Protein AF-G4WFB2-F1 (afdb_monomer)

InterPro domains:
  IPR027417 P-loop containing nucleoside triphosphate hydrolase [G3DSA:3.40.50.300] (1-77)
  IPR027417 P-loop containing nucleoside triphosphate hydrolase [SSF52540] (1-100)
  IPR050100 Translation factor GTPase superfamily members [PTHR23115] (1-112)

Organism: NCBI:txid1089184

Secondary structure (DSSP, 8-state):
--HHHHHHHHHHHHHHHHHHT--GGG-------TTT-TTTSS--TT-TT---EEEEETTEEEEESSHHHHHHTPPPPPP-TTSPPB--EEEEEEETTTEEEEEE---BS----

pLDDT: mean 94.98, std 3.69, range [71.5, 98.38]

Solvent-accessible surface area (backbone atoms only — not comparable to full-atom valu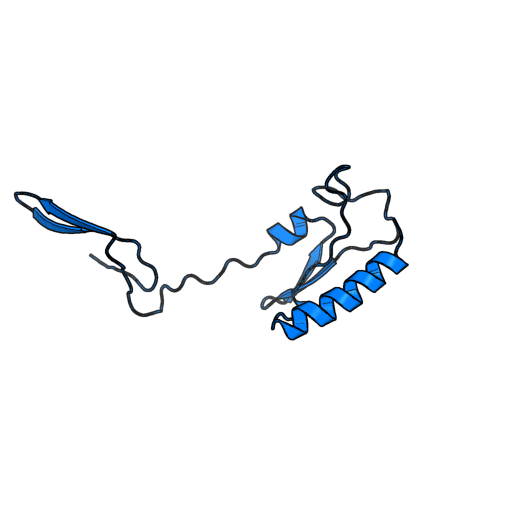es): 6996 Å² total; per-residue (Å²): 124,61,64,69,63,50,54,51,50,49,55,54,50,40,55,51,43,40,73,77,66,49,62,53,59,56,43,70,68,66,82,65,35,91,88,82,46,33,16,40,80,47,82,43,84,78,41,81,84,66,87,49,30,58,25,50,53,98,94,42,80,47,72,39,57,21,49,49,48,55,59,72,67,55,76,79,78,83,76,50,54,90,42,73,70,38,62,60,73,76,47,76,45,77,46,89,98,79,42,79,47,77,39,60,58,75,76,26,23,72,91,79,134

Structure (mmCIF, N/CA/C/O backbone):
data_AF-G4WFB2-F1
#
_entry.id   AF-G4WFB2-F1
#
loop_
_atom_site.group_PDB
_atom_site.id
_atom_site.type_symbol
_atom_site.label_atom_id
_atom_site.label_alt_id
_atom_site.label_comp_id
_atom_site.label_asym_id
_atom_site.label_entity_id
_atom_site.label_seq_id
_atom_site.pdbx_PDB_ins_code
_atom_site.Cartn_x
_atom_site.Cartn_y
_atom_site.Cartn_z
_atom_site.occupancy
_atom_site.B_iso_or_equiv
_atom_site.auth_seq_id
_atom_site.auth_comp_id
_atom_site.auth_asym_id
_atom_site.auth_atom_id
_atom_site.pdbx_PDB_model_num
ATOM 1 N N . TRP A 1 1 ? -18.386 7.418 15.821 1.00 89.06 1 TRP A N 1
ATOM 2 C CA . TRP A 1 1 ? -17.219 6.551 15.582 1.00 89.06 1 TRP A CA 1
ATOM 3 C C . TRP A 1 1 ? -17.424 5.172 16.205 1.00 89.06 1 TRP A C 1
ATOM 5 O O . TRP A 1 1 ? -16.963 4.935 17.313 1.00 89.06 1 TRP A O 1
ATOM 15 N N . SER A 1 2 ? -18.181 4.291 15.541 1.00 96.88 2 SER A N 1
ATOM 16 C CA . SER A 1 2 ? -18.536 2.957 16.065 1.00 96.88 2 SER A CA 1
ATOM 17 C C . SER A 1 2 ? -17.448 1.927 15.739 1.00 96.88 2 SER A C 1
ATOM 19 O O . SER A 1 2 ? -17.106 1.759 14.569 1.00 96.88 2 SER A O 1
ATOM 21 N N . GLU A 1 3 ? -16.941 1.240 16.767 1.00 97.31 3 GLU A N 1
ATOM 22 C CA . GLU A 1 3 ? -15.977 0.138 16.632 1.00 97.31 3 GLU A CA 1
ATOM 23 C C . GLU A 1 3 ? -16.601 -1.078 15.934 1.00 97.31 3 GLU A C 1
ATOM 25 O O . GLU A 1 3 ? -16.016 -1.623 15.000 1.00 97.31 3 GLU A O 1
ATOM 30 N N . ASP A 1 4 ? -17.825 -1.453 16.313 1.00 98.19 4 ASP A N 1
ATOM 31 C CA . ASP A 1 4 ? -18.534 -2.597 15.726 1.00 98.19 4 ASP A CA 1
ATOM 32 C C . ASP A 1 4 ? -18.705 -2.445 14.215 1.00 98.19 4 ASP A C 1
ATOM 34 O O . ASP A 1 4 ? -18.394 -3.360 13.449 1.00 98.19 4 ASP A O 1
ATOM 38 N N . ARG A 1 5 ? -19.127 -1.253 13.769 1.00 98.12 5 ARG A N 1
ATOM 39 C CA . ARG A 1 5 ? -19.298 -0.974 12.340 1.00 98.12 5 ARG A CA 1
ATOM 40 C C . ARG A 1 5 ? -17.968 -1.017 11.591 1.00 98.12 5 ARG A C 1
ATOM 42 O O . ARG A 1 5 ? -17.919 -1.490 10.458 1.00 98.12 5 ARG A O 1
ATOM 49 N N . PHE A 1 6 ? -16.891 -0.532 12.204 1.00 98.19 6 PHE A N 1
ATOM 50 C CA . PHE A 1 6 ? -15.557 -0.607 11.611 1.00 98.19 6 PHE A CA 1
ATOM 51 C C . PHE A 1 6 ? -15.087 -2.062 11.460 1.00 98.19 6 PHE A C 1
ATOM 53 O O . PHE A 1 6 ? -14.632 -2.450 10.384 1.00 98.19 6 PHE A O 1
ATOM 60 N N . ASN A 1 7 ? -15.270 -2.888 12.492 1.00 97.88 7 ASN A N 1
ATOM 61 C CA . ASN A 1 7 ? -14.890 -4.302 12.475 1.00 97.88 7 ASN A CA 1
ATOM 62 C C . ASN A 1 7 ? -15.707 -5.124 11.462 1.00 97.88 7 ASN A C 1
ATOM 64 O O . ASN A 1 7 ? -15.160 -6.000 10.785 1.00 97.88 7 ASN A O 1
ATOM 68 N N . GLU A 1 8 ? -16.995 -4.817 11.303 1.00 98.38 8 GLU A N 1
ATOM 69 C CA . GLU A 1 8 ? -17.846 -5.392 10.256 1.00 98.38 8 GLU A CA 1
ATOM 70 C C . GLU A 1 8 ? -17.297 -5.076 8.854 1.00 98.38 8 GLU A C 1
ATOM 72 O O . GLU A 1 8 ? -17.064 -5.987 8.054 1.00 98.38 8 GLU A O 1
ATOM 77 N N . ILE A 1 9 ? -16.991 -3.801 8.586 1.00 98.25 9 ILE A N 1
ATOM 78 C CA . ILE A 1 9 ? -16.428 -3.350 7.304 1.00 98.25 9 ILE A CA 1
ATO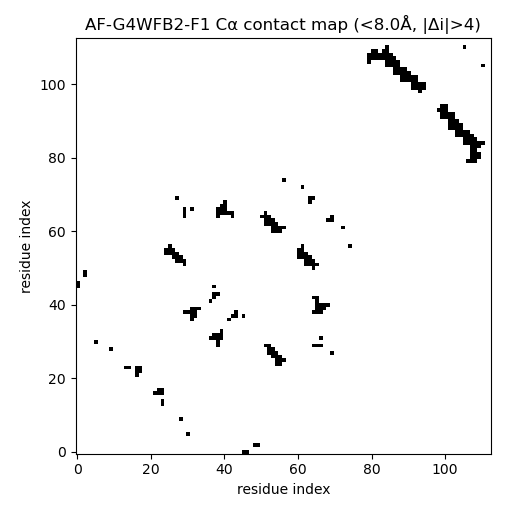M 79 C C . ILE A 1 9 ? -15.077 -4.019 7.027 1.00 98.25 9 ILE A C 1
ATOM 81 O O . ILE A 1 9 ? -14.839 -4.457 5.897 1.00 98.25 9 ILE A O 1
ATOM 85 N N . ILE A 1 10 ? -14.199 -4.142 8.030 1.00 97.75 10 ILE A N 1
ATOM 86 C CA . ILE A 1 10 ? -12.918 -4.850 7.879 1.00 97.75 10 ILE A CA 1
ATOM 87 C C . ILE A 1 10 ? -13.159 -6.284 7.420 1.00 97.75 10 ILE A C 1
ATOM 89 O O . ILE A 1 10 ? -12.483 -6.754 6.502 1.00 97.75 10 ILE A O 1
ATOM 93 N N . LYS A 1 11 ? -14.105 -6.994 8.039 1.00 98.06 11 LYS A N 1
ATOM 94 C CA . LYS A 1 11 ? -14.385 -8.400 7.732 1.00 98.06 11 LYS A CA 1
ATOM 95 C C . LYS A 1 11 ? -14.867 -8.585 6.292 1.00 98.06 11 LYS A C 1
ATOM 97 O O . LYS A 1 11 ? -14.354 -9.454 5.575 1.00 98.06 11 LYS A O 1
ATOM 102 N N . GLU A 1 12 ? -15.823 -7.771 5.855 1.00 98.06 12 GLU A N 1
ATOM 103 C CA . GLU A 1 12 ? -16.352 -7.822 4.488 1.00 98.06 12 GLU A CA 1
ATOM 104 C C . GLU A 1 12 ? -15.286 -7.436 3.459 1.00 98.06 12 GLU A C 1
ATOM 106 O O . GLU A 1 12 ? -15.038 -8.180 2.504 1.00 98.06 12 GLU A O 1
ATOM 111 N N . THR A 1 13 ? -14.578 -6.332 3.701 1.00 98.19 13 THR A N 1
ATOM 112 C CA . THR A 1 13 ? -13.529 -5.831 2.802 1.00 98.19 13 THR A CA 1
ATOM 113 C C . THR A 1 13 ? -12.375 -6.823 2.692 1.00 98.19 13 THR A C 1
ATOM 115 O O . THR A 1 13 ? -11.933 -7.130 1.587 1.00 98.19 13 THR A O 1
ATOM 118 N N . SER A 1 14 ? -11.932 -7.402 3.812 1.00 97.88 14 SER A N 1
ATOM 119 C CA . SER A 1 14 ? -10.894 -8.442 3.832 1.00 97.88 14 SER A CA 1
ATOM 120 C C . SER A 1 14 ? -11.292 -9.658 2.998 1.00 97.88 14 SER A C 1
ATOM 122 O O . SER A 1 14 ? -10.472 -10.218 2.271 1.00 97.88 14 SER A O 1
ATOM 124 N N . THR A 1 15 ? -12.563 -10.058 3.069 1.00 98.00 15 THR A N 1
ATOM 125 C CA . THR A 1 15 ? -13.095 -11.165 2.266 1.00 98.00 15 THR A CA 1
ATOM 126 C C . THR A 1 15 ? -13.100 -10.814 0.780 1.00 98.00 15 THR A C 1
ATOM 128 O O . THR A 1 15 ? -12.714 -11.641 -0.049 1.00 98.00 15 THR A O 1
ATOM 131 N N . PHE A 1 16 ? -13.503 -9.592 0.435 1.00 98.25 16 PHE A N 1
ATOM 132 C CA . PHE A 1 16 ? -13.539 -9.110 -0.942 1.00 98.25 16 PHE A CA 1
ATOM 133 C C . PHE A 1 16 ? -12.141 -9.044 -1.569 1.00 98.25 16 PHE A C 1
ATOM 135 O O . PHE A 1 16 ? -11.895 -9.696 -2.584 1.00 98.25 16 PHE A O 1
ATOM 142 N N . ILE A 1 17 ? -11.192 -8.340 -0.946 1.00 97.56 17 ILE A N 1
ATOM 143 C CA . ILE A 1 17 ? -9.844 -8.160 -1.512 1.00 97.56 17 ILE A CA 1
ATOM 144 C C . ILE A 1 17 ? -9.074 -9.481 -1.608 1.00 97.56 17 ILE A C 1
ATOM 146 O O . ILE A 1 17 ? -8.280 -9.667 -2.531 1.00 97.56 17 ILE A O 1
ATOM 150 N N . LYS A 1 18 ? -9.361 -10.439 -0.714 1.00 97.62 18 LYS A N 1
ATOM 151 C CA . LYS A 1 18 ? -8.810 -11.795 -0.798 1.00 97.62 18 LYS A CA 1
ATOM 152 C C . LYS A 1 18 ? -9.262 -12.520 -2.064 1.00 97.62 18 LYS A C 1
ATOM 154 O O . LYS A 1 18 ? -8.455 -13.213 -2.672 1.00 97.62 18 LYS A O 1
ATOM 159 N N . LYS A 1 19 ? -10.521 -12.346 -2.488 1.00 97.12 19 LYS A N 1
ATOM 160 C CA . LYS A 1 19 ? -11.024 -12.910 -3.756 1.00 97.12 19 LYS A CA 1
ATOM 161 C C . LYS A 1 19 ? -10.370 -12.264 -4.977 1.00 97.12 19 LYS A C 1
ATOM 163 O O . LYS A 1 19 ? -10.180 -12.942 -5.977 1.00 97.12 19 LYS A O 1
ATOM 168 N N . VAL A 1 20 ? -10.016 -10.982 -4.887 1.00 97.62 20 VAL A N 1
ATOM 169 C CA . VAL A 1 20 ? -9.292 -10.259 -5.948 1.00 97.62 20 VAL A CA 1
ATOM 170 C C . VAL A 1 20 ? -7.829 -10.722 -6.057 1.00 97.62 20 VAL A C 1
ATOM 172 O O . VAL A 1 20 ? -7.235 -10.622 -7.124 1.00 97.62 20 VAL A O 1
ATOM 175 N N . GLY A 1 21 ? -7.259 -11.272 -4.978 1.00 96.56 21 GLY A N 1
ATOM 176 C CA . GLY A 1 21 ? -5.897 -11.817 -4.945 1.00 96.56 21 GLY A CA 1
ATOM 177 C C . GLY A 1 21 ? -4.937 -11.079 -4.008 1.00 96.56 21 GLY A C 1
ATOM 178 O O . GLY A 1 21 ? -3.759 -11.426 -3.943 1.00 96.56 21 GLY A O 1
ATOM 179 N N . TYR A 1 22 ? -5.413 -10.085 -3.255 1.00 96.81 22 TYR A N 1
ATOM 180 C CA . TYR A 1 22 ? -4.612 -9.420 -2.227 1.00 96.81 22 TYR A CA 1
ATOM 181 C C . TYR A 1 22 ? -4.528 -10.274 -0.958 1.00 96.81 22 TYR A C 1
ATOM 183 O O . TYR A 1 22 ? -5.468 -10.985 -0.607 1.00 96.81 22 TYR A O 1
ATOM 191 N N . ASN A 1 23 ? -3.422 -10.161 -0.219 1.00 95.06 23 ASN A N 1
ATOM 192 C CA . ASN A 1 23 ? -3.318 -10.702 1.135 1.00 95.06 23 ASN A CA 1
ATOM 193 C C . ASN A 1 23 ? -3.861 -9.669 2.141 1.00 95.06 23 ASN A C 1
ATOM 195 O O . ASN A 1 23 ? -3.188 -8.659 2.351 1.00 95.06 23 ASN A O 1
ATOM 199 N N . PRO A 1 24 ? -5.009 -9.900 2.813 1.00 96.62 24 PRO A N 1
ATOM 200 C CA . PRO A 1 24 ? -5.569 -8.927 3.754 1.00 96.62 24 PRO A CA 1
ATOM 201 C C . PRO A 1 24 ? -4.644 -8.600 4.926 1.00 96.62 24 PRO A C 1
ATOM 203 O O . PRO A 1 24 ? -4.699 -7.499 5.455 1.00 96.62 24 PRO A O 1
ATOM 206 N N . LYS A 1 25 ? -3.753 -9.524 5.311 1.00 95.81 25 LYS A N 1
ATOM 207 C CA . LYS A 1 25 ? -2.775 -9.274 6.375 1.00 95.81 25 LYS A CA 1
ATOM 208 C C . LYS A 1 25 ? -1.727 -8.232 5.995 1.00 95.81 25 LYS A C 1
ATOM 210 O O . LYS A 1 25 ? -1.137 -7.632 6.879 1.00 95.81 25 LYS A O 1
ATOM 215 N N . ALA A 1 26 ? -1.497 -8.010 4.702 1.00 95.56 26 ALA A N 1
ATOM 216 C CA . ALA A 1 26 ? -0.564 -7.004 4.203 1.00 95.56 26 ALA A CA 1
ATOM 217 C C . ALA A 1 26 ? -1.212 -5.616 4.035 1.00 95.56 26 ALA A C 1
ATOM 219 O O . ALA A 1 26 ? -0.572 -4.691 3.535 1.00 95.56 26 ALA A O 1
ATOM 220 N N . VAL A 1 27 ? -2.477 -5.462 4.436 1.00 96.69 27 VAL A N 1
ATOM 221 C CA . VAL A 1 27 ? -3.268 -4.244 4.241 1.00 96.69 27 VAL A CA 1
ATOM 222 C C . VAL A 1 27 ? -3.528 -3.577 5.587 1.00 96.69 27 VAL A C 1
ATOM 224 O O . VAL A 1 27 ? -4.016 -4.205 6.522 1.00 96.69 27 VAL A O 1
ATOM 227 N N . ALA A 1 28 ? -3.206 -2.287 5.681 1.00 97.44 28 ALA A N 1
ATOM 228 C CA . ALA A 1 28 ? -3.554 -1.466 6.833 1.00 97.44 28 ALA A CA 1
ATOM 229 C C . ALA A 1 28 ? -5.012 -0.994 6.722 1.00 97.44 28 ALA A C 1
ATOM 231 O O . ALA A 1 28 ? -5.402 -0.419 5.706 1.00 97.44 28 ALA A O 1
ATOM 232 N N . PHE A 1 29 ? -5.803 -1.204 7.773 1.00 98.00 29 PHE A N 1
ATOM 233 C CA . PHE A 1 29 ? -7.170 -0.693 7.877 1.00 98.00 29 PHE A CA 1
ATOM 234 C C . PHE A 1 29 ? -7.197 0.498 8.832 1.00 98.00 29 PHE A C 1
ATOM 236 O O . PHE A 1 29 ? -6.979 0.329 10.029 1.00 98.00 29 PHE A O 1
ATOM 243 N N . VAL A 1 30 ? -7.468 1.691 8.301 1.00 98.06 30 VAL A N 1
ATOM 244 C CA . VAL A 1 30 ? -7.424 2.952 9.055 1.00 98.06 30 VAL A CA 1
ATOM 245 C C . VAL A 1 30 ? -8.817 3.592 9.054 1.00 98.06 30 VAL A C 1
ATOM 247 O O . VAL A 1 30 ? -9.315 3.922 7.976 1.00 98.06 30 VAL A O 1
ATOM 250 N N . PRO A 1 31 ? -9.482 3.770 10.211 1.00 97.94 31 PRO A N 1
ATOM 251 C CA . PRO A 1 31 ? -10.727 4.523 10.280 1.00 97.94 31 PRO A CA 1
ATOM 252 C C . PRO A 1 31 ? -10.404 6.018 10.212 1.00 97.94 31 PRO A C 1
ATOM 254 O O . PRO A 1 31 ? -9.704 6.528 11.083 1.00 97.94 31 PRO A O 1
ATOM 257 N N . ILE A 1 32 ? -10.905 6.712 9.189 1.00 98.12 32 ILE A N 1
ATOM 258 C CA . ILE A 1 32 ? -10.605 8.129 8.933 1.00 98.12 32 ILE A CA 1
ATOM 259 C C . ILE A 1 32 ? -11.874 8.963 8.750 1.00 98.12 32 ILE A C 1
ATOM 261 O O . ILE A 1 32 ? -12.934 8.437 8.406 1.00 98.12 32 ILE A O 1
ATOM 265 N N . SER A 1 33 ? -11.742 10.282 8.891 1.00 97.56 33 SER A N 1
ATOM 266 C CA . SER A 1 33 ? -12.661 11.254 8.286 1.00 97.56 33 SER A CA 1
ATOM 267 C C . SER A 1 33 ? -11.859 12.185 7.395 1.00 97.56 33 SER A C 1
ATOM 269 O O . SER A 1 33 ? -11.102 13.020 7.882 1.00 97.56 33 SER A O 1
ATOM 271 N N . GLY A 1 34 ? -12.055 12.081 6.080 1.00 96.38 34 GLY A N 1
ATOM 272 C CA . GLY A 1 34 ? -11.409 12.993 5.134 1.00 96.38 34 GLY A CA 1
ATOM 273 C C . GLY A 1 34 ? -11.880 14.445 5.276 1.00 96.38 34 GLY A C 1
ATOM 274 O O . GLY A 1 34 ? -11.147 15.357 4.918 1.00 96.38 34 GLY A O 1
ATOM 275 N N . TRP A 1 35 ? -13.080 14.667 5.823 1.00 96.38 35 TRP A N 1
ATOM 276 C CA . TRP A 1 35 ? -13.636 16.007 6.021 1.00 96.38 35 TRP A CA 1
ATOM 277 C C . TRP A 1 35 ? -13.120 16.683 7.297 1.00 96.38 35 TRP A C 1
ATOM 279 O O . TRP A 1 35 ? -12.811 17.869 7.289 1.00 96.38 35 TRP A O 1
ATOM 289 N N . HIS A 1 36 ? -13.027 15.928 8.395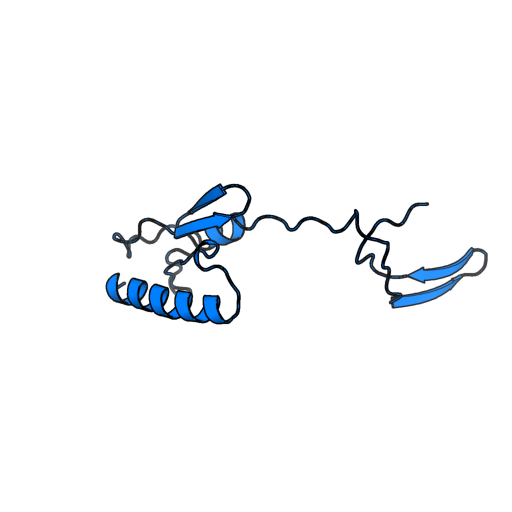 1.00 96.38 36 HIS A N 1
ATOM 290 C CA . HIS A 1 36 ? -12.629 16.452 9.707 1.00 96.38 36 HIS A CA 1
ATOM 291 C C . HIS A 1 36 ? -11.144 16.230 10.033 1.00 96.38 36 HIS A C 1
ATOM 293 O O . HIS A 1 36 ? -10.645 16.806 10.993 1.00 96.38 36 HIS A O 1
ATOM 299 N N . GLY A 1 37 ? -10.429 15.424 9.242 1.00 96.31 37 GLY A N 1
ATOM 300 C CA . GLY A 1 37 ? -8.998 15.161 9.413 1.00 96.31 37 GLY A CA 1
ATOM 301 C C . GLY A 1 37 ? -8.658 14.022 10.381 1.00 96.31 37 GLY A C 1
ATOM 302 O O . GLY A 1 37 ? -7.480 13.730 10.576 1.00 96.31 37 GLY A O 1
ATOM 303 N N . ASP A 1 38 ? -9.653 13.349 10.964 1.00 97.56 38 ASP A N 1
ATOM 304 C CA . ASP A 1 38 ? -9.436 12.270 11.932 1.00 97.56 38 ASP A CA 1
ATOM 305 C C . ASP A 1 38 ? -8.571 11.138 11.358 1.00 97.56 38 ASP A C 1
ATOM 307 O O . ASP A 1 38 ? -8.911 10.569 10.317 1.00 97.56 38 ASP A O 1
ATOM 311 N N . ASN A 1 39 ? -7.482 10.793 12.061 1.00 97.06 39 ASN A N 1
ATOM 312 C CA . ASN A 1 39 ? -6.506 9.764 11.678 1.00 97.06 39 ASN A CA 1
ATOM 313 C C . ASN A 1 39 ? -5.868 9.972 10.291 1.00 97.06 39 ASN A C 1
ATOM 315 O O . ASN A 1 39 ? -5.297 9.032 9.741 1.00 97.06 39 ASN A O 1
ATOM 319 N N . MET A 1 40 ? -5.934 11.175 9.711 1.00 97.06 40 MET A N 1
ATOM 320 C CA . MET A 1 40 ? -5.280 11.470 8.431 1.00 97.06 40 MET A CA 1
ATOM 321 C C . MET A 1 40 ? -3.772 11.662 8.620 1.00 97.06 40 MET A C 1
ATOM 323 O O . MET A 1 40 ? -2.979 10.882 8.097 1.00 97.06 40 MET A O 1
ATOM 327 N N . LEU A 1 41 ? -3.398 12.684 9.393 1.00 95.88 41 LEU A N 1
ATOM 328 C CA . LEU A 1 41 ? -2.011 13.056 9.707 1.00 95.88 41 LEU A CA 1
ATOM 329 C C . LEU A 1 41 ? -1.680 12.827 11.185 1.00 95.88 41 LEU A C 1
ATOM 331 O O . LEU A 1 41 ? -0.553 12.491 11.523 1.00 95.88 41 LEU A O 1
ATOM 335 N N . GLU A 1 42 ? -2.677 12.993 12.053 1.00 94.81 42 GLU A N 1
ATOM 336 C CA . GLU A 1 42 ? -2.562 12.896 13.506 1.00 94.81 42 GLU A CA 1
ATOM 337 C C . GLU A 1 42 ? -3.649 11.971 14.059 1.00 94.81 42 GLU A C 1
ATOM 339 O O . GLU A 1 42 ? -4.678 11.729 13.417 1.00 94.81 42 GLU A O 1
ATOM 344 N N . GLU A 1 43 ? -3.419 11.439 15.256 1.00 95.56 43 GLU A N 1
ATOM 345 C CA . GLU A 1 43 ? -4.380 10.579 15.940 1.00 95.56 43 GL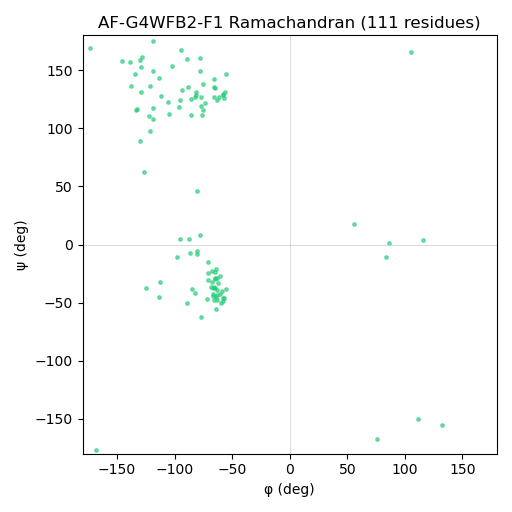U A CA 1
ATOM 346 C C . GLU A 1 43 ? -5.657 11.342 16.307 1.00 95.56 43 GLU A C 1
ATOM 348 O O . GLU A 1 43 ? -5.621 12.436 16.868 1.00 95.56 43 GLU A O 1
ATOM 353 N N . SER A 1 44 ? -6.809 10.731 16.047 1.00 95.56 44 SER A N 1
ATOM 354 C CA . SER A 1 44 ? -8.097 11.285 16.454 1.00 95.56 44 SER A CA 1
ATOM 355 C C . SER A 1 44 ? -8.413 10.985 17.919 1.00 95.56 44 SER A C 1
ATOM 357 O O . SER A 1 44 ? -8.429 9.828 18.345 1.00 95.56 44 SER A O 1
ATOM 359 N N . ALA A 1 45 ? -8.812 12.013 18.670 1.00 95.00 45 ALA A N 1
ATOM 360 C CA . ALA A 1 45 ? -9.389 11.848 20.006 1.00 95.00 45 ALA A CA 1
ATOM 361 C C . ALA A 1 45 ? -10.807 11.238 19.986 1.00 95.00 45 ALA A C 1
ATOM 363 O O . ALA A 1 45 ? -11.299 10.770 21.013 1.00 95.00 45 ALA A O 1
ATOM 364 N N . ASN A 1 46 ? -11.474 11.212 18.827 1.00 95.44 46 ASN A N 1
ATOM 365 C CA . ASN A 1 46 ? -12.855 10.746 18.700 1.00 95.44 46 ASN A CA 1
ATOM 366 C C . ASN A 1 46 ? -12.988 9.210 18.640 1.00 95.44 46 ASN A C 1
ATOM 368 O O . ASN A 1 46 ? -14.102 8.679 18.666 1.00 95.44 46 ASN A O 1
ATOM 372 N N . MET A 1 47 ? -11.865 8.491 18.545 1.00 95.19 47 MET A N 1
ATOM 373 C CA . MET A 1 47 ? -11.794 7.031 18.411 1.00 95.19 47 MET A CA 1
ATOM 374 C C . MET A 1 47 ? -10.889 6.394 19.482 1.00 95.19 47 MET A C 1
ATOM 376 O O . MET A 1 47 ? -9.910 5.733 19.141 1.00 95.19 47 MET A O 1
ATOM 380 N N . PRO A 1 48 ? -11.203 6.514 20.787 1.00 94.75 48 PRO A N 1
ATOM 381 C CA . PRO A 1 48 ? -10.342 5.989 21.858 1.00 94.75 48 PRO A CA 1
ATOM 382 C C . PRO A 1 48 ? -10.187 4.455 21.836 1.00 94.75 48 PRO A C 1
ATOM 384 O O . PRO A 1 48 ? -9.230 3.905 22.396 1.00 94.75 48 PRO A O 1
ATOM 387 N N . TRP A 1 49 ? -11.127 3.756 21.194 1.00 96.62 49 TRP A N 1
ATOM 388 C CA . TRP A 1 49 ? -11.090 2.309 20.985 1.00 96.62 49 TRP A CA 1
ATOM 389 C C . TRP A 1 49 ? -10.026 1.887 19.965 1.00 96.62 49 TRP A C 1
ATOM 391 O O . TRP A 1 49 ? -9.431 0.821 20.104 1.00 96.62 49 TRP A O 1
ATOM 401 N N . TYR A 1 50 ? -9.717 2.732 18.981 1.00 97.25 50 TYR A N 1
ATOM 402 C CA . TYR A 1 50 ? -8.794 2.386 17.910 1.00 97.25 50 TYR A CA 1
ATOM 403 C C . TYR A 1 50 ? -7.345 2.409 18.410 1.00 97.25 50 TYR A C 1
ATOM 405 O O . TYR A 1 50 ? -6.815 3.442 18.814 1.00 97.25 50 TYR A O 1
ATOM 413 N N . LYS A 1 51 ? -6.689 1.243 18.395 1.00 96.31 51 LYS A N 1
ATOM 414 C CA . LYS A 1 51 ? -5.304 1.074 18.877 1.00 96.31 51 LYS A CA 1
ATOM 415 C C . LYS A 1 51 ? -4.248 1.153 17.776 1.00 96.31 51 LYS A C 1
ATOM 417 O O . LYS A 1 51 ? -3.066 0.969 18.060 1.00 96.31 51 LYS A O 1
ATOM 422 N N . GLY A 1 52 ? -4.666 1.455 16.551 1.00 96.38 52 GLY A N 1
ATOM 423 C CA . GLY A 1 52 ? -3.805 1.475 15.378 1.00 96.38 52 GLY A CA 1
ATOM 424 C C . GLY A 1 52 ? -4.013 0.274 14.465 1.00 96.38 52 GLY A C 1
ATOM 425 O O . GLY A 1 52 ? -4.619 -0.735 14.831 1.00 96.38 52 GLY A O 1
ATOM 426 N N . TRP A 1 53 ? -3.487 0.399 13.256 1.00 97.69 53 TRP A N 1
ATOM 427 C CA . TRP A 1 53 ? -3.459 -0.653 12.259 1.00 97.69 53 TRP A CA 1
ATOM 428 C C . TRP A 1 53 ? -2.186 -1.489 12.410 1.00 97.69 53 TRP A C 1
ATOM 430 O O . TRP A 1 53 ? -1.183 -1.082 13.000 1.00 97.69 53 TRP A O 1
ATOM 440 N N . THR A 1 54 ? -2.222 -2.703 11.874 1.00 97.06 54 THR A N 1
ATOM 441 C CA . THR A 1 54 ? -1.062 -3.591 11.772 1.00 97.06 54 THR A CA 1
ATOM 442 C C . THR A 1 54 ? -1.090 -4.249 10.399 1.00 97.06 54 THR A C 1
ATOM 444 O O . THR A 1 54 ? -2.156 -4.682 9.966 1.00 97.06 54 THR A O 1
ATOM 447 N N . LYS A 1 55 ? 0.057 -4.325 9.720 1.00 95.44 55 LYS A N 1
ATOM 448 C CA . LYS A 1 55 ? 0.209 -5.072 8.465 1.00 95.44 55 LYS A CA 1
ATOM 449 C C . LYS A 1 55 ? 1.481 -5.919 8.464 1.00 95.44 55 LYS A C 1
ATOM 451 O O . LYS A 1 55 ? 2.497 -5.533 9.038 1.00 95.44 55 LYS A O 1
ATOM 456 N N . GLU A 1 56 ? 1.415 -7.066 7.805 1.00 94.88 56 GLU A N 1
ATOM 457 C CA . GLU A 1 56 ? 2.521 -7.992 7.564 1.00 94.88 56 GLU A CA 1
ATOM 458 C C . GLU A 1 56 ? 3.117 -7.723 6.172 1.00 94.88 56 GLU A C 1
ATOM 460 O O . GLU A 1 56 ? 2.440 -7.864 5.152 1.00 94.88 56 GLU A O 1
ATOM 465 N N . ILE A 1 57 ? 4.389 -7.339 6.128 1.00 90.75 57 ILE A N 1
ATOM 466 C CA . ILE A 1 57 ? 5.182 -7.123 4.911 1.00 90.75 57 ILE A CA 1
ATOM 467 C C . ILE A 1 57 ? 6.379 -8.080 4.893 1.00 90.75 57 ILE A C 1
ATOM 469 O O . ILE A 1 57 ? 6.607 -8.826 5.848 1.00 90.75 57 ILE A O 1
ATOM 473 N N . LYS A 1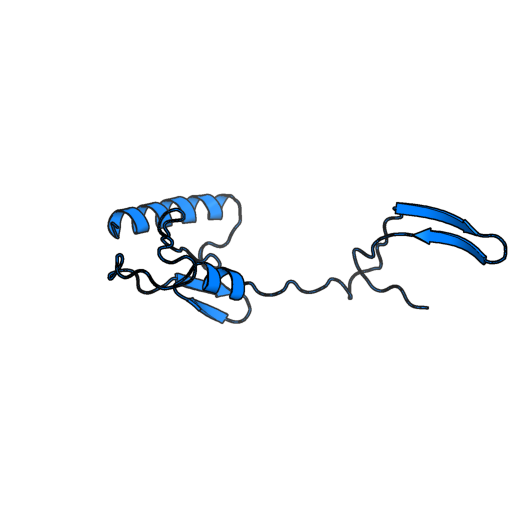 58 ? 7.159 -8.090 3.806 1.00 86.44 58 LYS A N 1
ATOM 474 C CA . LYS A 1 58 ? 8.299 -9.017 3.683 1.00 86.44 58 LYS A CA 1
ATOM 475 C C . LYS A 1 58 ? 9.359 -8.777 4.758 1.00 86.44 58 LYS A C 1
ATOM 477 O O . LYS A 1 58 ? 9.983 -9.736 5.202 1.00 86.44 58 LYS A O 1
ATOM 482 N N . SER A 1 59 ? 9.545 -7.526 5.176 1.00 86.38 59 SER A N 1
ATOM 483 C CA . SER A 1 59 ? 10.479 -7.151 6.246 1.00 86.38 59 SER A CA 1
ATOM 484 C C . SER A 1 59 ? 9.950 -7.373 7.670 1.00 86.38 59 SER A C 1
ATOM 486 O O . SER A 1 59 ? 10.714 -7.217 8.620 1.00 86.38 59 SER A O 1
ATOM 488 N N . GLY A 1 60 ? 8.684 -7.774 7.847 1.00 91.69 60 GLY A N 1
ATOM 489 C CA . GLY A 1 60 ? 8.102 -8.077 9.157 1.00 91.69 60 GLY A CA 1
ATOM 490 C C . GLY A 1 60 ? 6.741 -7.427 9.398 1.00 91.69 60 GLY A C 1
ATOM 491 O O . GLY A 1 60 ? 5.985 -7.148 8.471 1.00 91.69 60 GLY A O 1
ATOM 492 N N . VAL A 1 61 ? 6.402 -7.219 10.671 1.00 95.31 61 VAL A N 1
ATOM 493 C CA . VAL A 1 61 ? 5.132 -6.609 11.088 1.00 95.31 61 VAL A CA 1
ATOM 494 C C . VAL A 1 61 ? 5.332 -5.117 11.320 1.00 95.31 61 VAL A C 1
ATOM 496 O O . VAL A 1 61 ? 6.149 -4.731 12.154 1.00 95.31 61 VAL A O 1
ATOM 499 N N . VAL A 1 62 ? 4.544 -4.285 10.642 1.00 96.44 62 VAL A N 1
ATOM 500 C CA . VAL A 1 62 ? 4.551 -2.827 10.816 1.00 96.44 62 VAL A CA 1
ATOM 501 C C . VAL A 1 62 ? 3.232 -2.373 11.422 1.00 96.44 62 VAL A C 1
ATOM 503 O O . VAL A 1 62 ? 2.172 -2.925 11.120 1.00 96.44 62 VAL A O 1
ATOM 506 N N . LYS A 1 63 ? 3.306 -1.368 12.293 1.00 97.06 63 LYS A N 1
ATOM 507 C CA . LYS A 1 63 ? 2.164 -0.773 12.985 1.00 97.06 63 LYS A CA 1
ATOM 508 C C . LYS A 1 63 ? 2.191 0.738 12.819 1.00 97.06 63 LYS A C 1
ATOM 510 O O . LYS A 1 63 ? 3.264 1.321 12.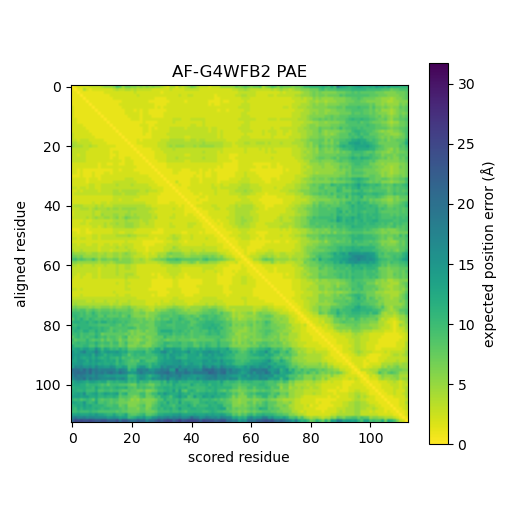704 1.00 97.06 63 LYS A O 1
ATOM 515 N N . GLY A 1 64 ? 1.020 1.345 12.879 1.00 96.81 64 GLY A N 1
ATOM 516 C CA . GLY A 1 64 ? 0.845 2.791 12.888 1.00 96.81 64 GLY A CA 1
ATOM 517 C C . GLY A 1 64 ? -0.587 3.126 13.259 1.00 96.81 64 GLY A C 1
ATOM 518 O O . GLY A 1 64 ? -1.377 2.233 13.579 1.00 96.81 64 GLY A O 1
ATOM 519 N N . LYS A 1 65 ? -0.936 4.405 13.251 1.00 97.06 65 LYS A N 1
ATOM 520 C CA . LYS A 1 65 ? -2.278 4.846 13.638 1.00 97.06 65 LYS A CA 1
ATOM 521 C C . LYS A 1 65 ? -2.931 5.684 12.559 1.00 97.06 65 LYS A C 1
ATOM 523 O O . LYS A 1 65 ? -4.124 5.510 12.322 1.00 97.06 65 LYS A O 1
ATOM 528 N N . THR A 1 66 ? -2.163 6.513 11.870 1.00 98.06 66 THR A N 1
ATOM 529 C CA . THR A 1 66 ? -2.685 7.443 10.871 1.00 98.06 66 THR A CA 1
ATOM 530 C C . THR A 1 66 ? -2.614 6.860 9.460 1.00 98.06 66 THR A C 1
ATOM 532 O O . THR A 1 66 ? -1.982 5.825 9.213 1.00 98.06 66 THR A O 1
ATOM 535 N N . LEU A 1 67 ? -3.292 7.520 8.523 1.00 97.88 67 LEU A N 1
ATOM 536 C CA . LEU A 1 67 ? -3.178 7.237 7.099 1.00 97.88 67 LEU A CA 1
ATOM 537 C C . LEU A 1 67 ? -1.781 7.598 6.584 1.00 97.88 67 LEU A C 1
ATOM 539 O O . LEU A 1 67 ? -1.238 6.855 5.768 1.00 97.88 67 LEU A O 1
ATOM 543 N N . LEU A 1 68 ? -1.190 8.688 7.082 1.00 97.75 68 LEU A N 1
ATOM 544 C CA . LEU A 1 68 ? 0.186 9.058 6.763 1.00 97.75 68 LEU A CA 1
ATOM 545 C C . LEU A 1 68 ? 1.161 7.940 7.149 1.00 97.75 68 LEU A C 1
ATOM 547 O O . LEU A 1 68 ? 1.908 7.481 6.288 1.00 97.75 68 LEU A O 1
ATOM 551 N N . ASP A 1 69 ? 1.058 7.404 8.371 1.00 97.19 69 ASP A N 1
ATOM 552 C CA . ASP A 1 69 ? 1.890 6.274 8.810 1.00 97.19 69 ASP A CA 1
ATOM 553 C C . ASP A 1 69 ? 1.752 5.081 7.847 1.00 97.19 69 ASP A C 1
ATOM 555 O O . ASP A 1 69 ? 2.708 4.351 7.582 1.00 97.19 69 ASP A O 1
ATOM 559 N N . ALA A 1 70 ? 0.537 4.831 7.343 1.00 97.12 70 ALA A N 1
ATOM 560 C CA . ALA A 1 70 ? 0.262 3.694 6.467 1.00 97.12 70 ALA A CA 1
ATOM 561 C C . ALA A 1 70 ? 0.932 3.843 5.092 1.00 97.12 70 ALA A C 1
ATOM 563 O O . ALA A 1 70 ? 1.388 2.830 4.537 1.00 97.12 70 ALA A O 1
ATOM 564 N N . ILE A 1 71 ? 0.990 5.078 4.577 1.00 96.25 71 ILE A N 1
ATOM 565 C CA . ILE A 1 71 ? 1.668 5.462 3.331 1.00 96.25 71 ILE A CA 1
ATOM 566 C C . ILE A 1 71 ? 3.186 5.407 3.517 1.00 96.25 71 ILE A C 1
ATOM 568 O O . ILE A 1 71 ? 3.865 4.781 2.704 1.00 96.25 71 ILE A O 1
ATOM 572 N N . ASP A 1 72 ? 3.710 5.973 4.604 1.00 94.69 72 ASP A N 1
ATOM 573 C CA . ASP A 1 72 ? 5.146 5.950 4.912 1.00 94.69 72 AS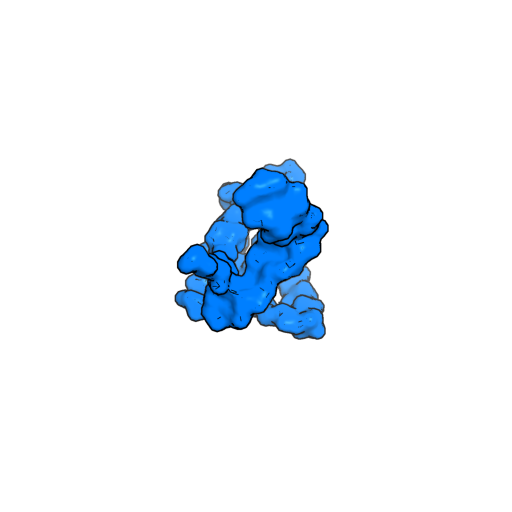P A CA 1
ATOM 574 C C . ASP A 1 72 ? 5.661 4.520 5.133 1.00 94.69 72 ASP A C 1
ATOM 576 O O . ASP A 1 72 ? 6.801 4.192 4.810 1.00 94.69 72 ASP A O 1
ATOM 580 N N . ALA A 1 73 ? 4.795 3.621 5.603 1.00 94.06 73 ALA A N 1
ATOM 581 C CA . ALA A 1 73 ? 5.091 2.201 5.746 1.00 94.06 73 ALA A CA 1
ATOM 582 C C . ALA A 1 73 ? 5.026 1.396 4.429 1.00 94.06 73 ALA A C 1
ATOM 584 O O . ALA A 1 73 ? 4.998 0.159 4.475 1.00 94.06 73 ALA A O 1
ATOM 585 N N . ILE A 1 74 ? 4.879 2.017 3.254 1.00 92.19 74 ILE A N 1
ATOM 586 C CA . ILE A 1 74 ? 4.939 1.306 1.966 1.00 92.19 74 ILE A CA 1
ATOM 587 C C . ILE A 1 74 ? 6.397 0.939 1.667 1.00 92.19 74 ILE A C 1
ATOM 589 O O . ILE A 1 74 ? 7.257 1.807 1.552 1.00 92.19 74 ILE A O 1
ATOM 593 N N . GLU A 1 75 ? 6.676 -0.358 1.494 1.00 87.56 75 GLU A N 1
ATOM 594 C CA . GLU A 1 75 ? 8.006 -0.806 1.073 1.00 87.56 75 GLU A CA 1
ATOM 595 C C . GLU A 1 75 ? 8.296 -0.309 -0.351 1.00 87.56 75 GLU A C 1
ATOM 597 O O . GLU A 1 75 ? 7.510 -0.588 -1.267 1.00 87.56 75 GLU A O 1
ATOM 602 N N . PRO A 1 76 ? 9.429 0.380 -0.576 1.00 86.56 76 PRO A N 1
ATOM 603 C CA . PRO A 1 76 ? 9.842 0.746 -1.918 1.00 86.56 76 PRO A CA 1
ATOM 604 C C . PRO A 1 76 ? 9.956 -0.508 -2.796 1.00 86.56 76 PRO A C 1
ATOM 606 O O . PRO A 1 76 ? 10.589 -1.489 -2.390 1.00 86.56 76 PRO A O 1
ATOM 609 N N . PRO A 1 77 ? 9.375 -0.515 -4.008 1.00 86.19 77 PRO A N 1
ATOM 610 C CA . PRO A 1 77 ? 9.496 -1.661 -4.892 1.00 86.19 77 PRO A CA 1
ATOM 611 C C . PRO A 1 77 ? 10.953 -1.845 -5.327 1.00 86.19 77 PRO A C 1
ATOM 613 O O . PRO A 1 77 ? 11.670 -0.881 -5.608 1.00 86.19 77 PRO A O 1
ATOM 616 N N . ALA A 1 78 ? 11.383 -3.102 -5.442 1.00 86.44 78 ALA A N 1
ATOM 617 C CA . ALA A 1 78 ? 12.691 -3.419 -5.998 1.00 86.44 78 ALA A CA 1
ATOM 618 C C . ALA A 1 78 ? 12.760 -2.960 -7.462 1.00 86.44 78 ALA A C 1
ATOM 620 O O . ALA A 1 78 ? 11.934 -3.355 -8.292 1.00 86.44 78 ALA A O 1
ATOM 621 N N . ARG A 1 79 ? 13.756 -2.130 -7.789 1.00 87.75 79 ARG A N 1
ATOM 622 C CA . ARG A 1 79 ? 13.988 -1.702 -9.172 1.00 87.75 79 ARG A CA 1
ATOM 623 C C . ARG A 1 79 ? 14.409 -2.915 -10.014 1.00 87.75 79 ARG A C 1
ATOM 625 O O . ARG A 1 79 ? 15.260 -3.680 -9.570 1.00 87.75 79 ARG A O 1
ATOM 632 N N . PRO A 1 80 ? 13.869 -3.104 -11.230 1.00 91.00 80 PRO A N 1
ATOM 633 C CA . PRO A 1 80 ? 14.162 -4.271 -12.062 1.00 91.00 80 PRO A CA 1
ATOM 634 C C . PRO A 1 80 ? 15.501 -4.147 -12.818 1.00 91.00 80 PRO A C 1
ATOM 636 O O . PRO A 1 80 ? 15.558 -4.417 -14.019 1.00 91.00 80 PRO A O 1
ATOM 639 N N . SER A 1 81 ? 16.574 -3.728 -12.141 1.00 90.88 81 SER A N 1
ATOM 640 C CA . SER A 1 81 ? 17.911 -3.554 -12.734 1.00 90.88 81 SER A CA 1
ATOM 641 C C . SER A 1 81 ? 18.535 -4.865 -13.207 1.00 90.88 81 SER A C 1
ATOM 643 O O . SER A 1 81 ? 19.280 -4.870 -14.180 1.00 90.88 81 SER A O 1
ATOM 645 N N . ASP A 1 82 ? 18.191 -5.970 -12.547 1.00 91.75 82 ASP A N 1
ATOM 646 C CA . ASP A 1 82 ? 18.773 -7.292 -12.814 1.00 91.75 82 ASP A CA 1
ATOM 647 C C . ASP A 1 82 ? 18.031 -8.043 -13.931 1.00 91.75 82 ASP A C 1
ATOM 649 O O . ASP A 1 82 ? 18.443 -9.116 -14.370 1.00 91.75 82 ASP A O 1
ATOM 653 N N . LYS A 1 83 ? 16.903 -7.496 -14.400 1.00 93.38 83 LYS A N 1
ATOM 654 C CA . LYS A 1 83 ? 16.149 -8.055 -15.525 1.00 93.38 83 LYS A CA 1
ATOM 655 C C . LYS A 1 83 ? 16.819 -7.690 -16.859 1.00 93.38 83 LYS A C 1
ATOM 657 O O . LYS A 1 83 ? 17.559 -6.712 -16.930 1.00 93.38 83 LYS A O 1
ATOM 662 N N . PRO A 1 84 ? 16.530 -8.418 -17.953 1.00 95.31 84 PRO A N 1
ATOM 663 C CA . PRO A 1 84 ? 17.012 -8.048 -19.283 1.00 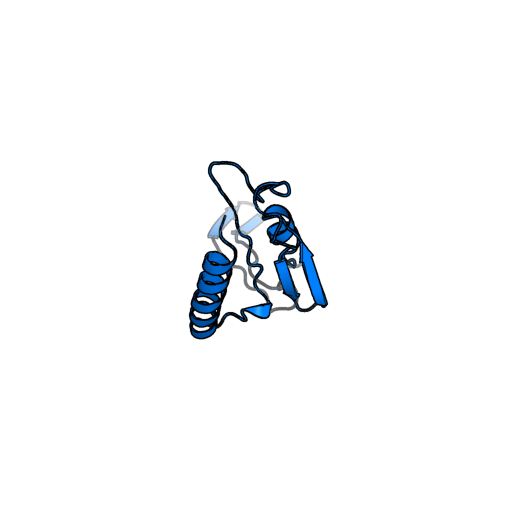95.31 84 PRO A CA 1
ATOM 664 C C . PRO A 1 84 ? 16.621 -6.615 -19.675 1.00 95.31 84 PRO A C 1
ATOM 666 O O . PRO A 1 84 ? 15.526 -6.162 -19.335 1.00 95.31 84 PRO A O 1
ATOM 669 N N . LEU A 1 85 ? 17.482 -5.928 -20.436 1.00 96.12 85 LEU A N 1
ATOM 670 C CA . LEU A 1 85 ? 17.208 -4.569 -20.911 1.00 96.12 85 LEU A CA 1
ATOM 671 C C . LEU A 1 85 ? 15.914 -4.525 -21.739 1.00 96.12 85 LEU A C 1
ATOM 673 O O . LEU A 1 85 ? 15.732 -5.306 -22.682 1.00 96.12 85 LEU A O 1
ATOM 677 N N . ARG A 1 86 ? 15.017 -3.603 -21.389 1.00 96.19 86 ARG A N 1
ATOM 678 C CA . ARG A 1 86 ? 13.848 -3.215 -22.187 1.00 96.19 86 ARG A CA 1
ATOM 679 C C . ARG A 1 86 ? 13.781 -1.695 -22.229 1.00 96.19 86 ARG A C 1
ATOM 681 O O . ARG A 1 86 ? 13.612 -1.055 -21.195 1.00 96.19 86 ARG A O 1
ATOM 688 N N . LEU A 1 87 ? 13.927 -1.142 -23.429 1.00 95.69 87 LEU A N 1
ATOM 689 C CA . LEU A 1 87 ? 13.894 0.294 -23.692 1.00 95.69 87 LEU A CA 1
ATOM 690 C C . LEU A 1 87 ? 12.923 0.538 -24.856 1.00 95.69 87 LEU A C 1
ATOM 692 O O . LEU A 1 87 ? 13.331 0.466 -26.016 1.00 95.69 87 LEU A O 1
ATOM 696 N N . PRO A 1 88 ? 11.624 0.743 -24.575 1.00 95.75 88 PRO A N 1
ATOM 697 C CA . PRO A 1 88 ? 10.664 1.167 -25.583 1.00 95.75 88 PRO A CA 1
ATOM 698 C C . PRO A 1 88 ? 11.064 2.531 -26.147 1.00 95.75 88 PRO A C 1
ATOM 700 O O . PRO A 1 88 ? 11.294 3.479 -25.391 1.00 95.75 88 PRO A O 1
ATOM 703 N N . LEU A 1 89 ? 11.157 2.619 -27.473 1.00 95.38 89 LEU A N 1
ATOM 704 C CA . LEU A 1 89 ? 11.497 3.859 -28.161 1.00 95.38 89 LEU A CA 1
ATOM 705 C C . LEU A 1 89 ? 10.279 4.781 -28.185 1.00 95.38 89 LEU A C 1
ATOM 707 O O . LEU A 1 89 ? 9.201 4.366 -28.606 1.00 95.38 89 LEU A O 1
ATOM 711 N N . GLN A 1 90 ? 10.467 6.011 -27.720 1.00 96.06 90 GLN A N 1
ATOM 712 C CA . GLN A 1 90 ? 9.482 7.087 -27.818 1.00 96.06 90 GLN A CA 1
ATOM 713 C C . GLN A 1 90 ? 9.687 7.842 -29.126 1.00 96.06 90 GLN A C 1
ATOM 715 O O . GLN A 1 90 ? 8.762 7.961 -29.919 1.00 96.06 90 GLN A O 1
ATOM 720 N N . ASP A 1 91 ? 10.931 8.249 -29.378 1.00 95.81 91 ASP A N 1
ATOM 721 C CA . ASP A 1 91 ? 11.307 9.048 -30.535 1.00 95.81 91 ASP A CA 1
ATOM 722 C C . ASP A 1 91 ? 12.630 8.566 -31.127 1.00 95.81 91 ASP A C 1
ATOM 724 O O . ASP A 1 91 ? 13.466 7.952 -30.454 1.00 95.81 91 ASP A O 1
ATOM 728 N N . VAL A 1 92 ? 12.835 8.867 -32.408 1.00 94.31 92 VAL A N 1
ATOM 729 C CA . VAL A 1 92 ? 14.090 8.597 -33.111 1.00 94.31 92 VAL A CA 1
ATOM 730 C C . VAL A 1 92 ? 14.502 9.845 -33.877 1.00 94.31 92 VAL A C 1
ATOM 732 O O . VAL A 1 92 ? 13.821 10.268 -34.810 1.00 94.31 92 VAL A O 1
ATOM 735 N N . TYR A 1 93 ? 15.646 10.414 -33.503 1.00 95.38 93 TYR A N 1
ATOM 736 C CA . TYR A 1 93 ? 16.213 11.592 -34.154 1.00 95.38 93 TYR A CA 1
ATOM 737 C C . TYR A 1 93 ? 17.356 11.208 -35.088 1.00 95.38 93 TYR A C 1
ATOM 739 O O . TYR A 1 93 ? 18.056 10.219 -34.872 1.00 95.38 93 TYR A O 1
ATOM 747 N N . LYS A 1 94 ? 17.592 12.032 -36.111 1.00 93.56 94 LYS A N 1
ATOM 748 C CA . LYS A 1 94 ? 18.794 11.963 -36.946 1.00 93.56 94 LYS A CA 1
ATOM 749 C C . LYS A 1 94 ? 19.551 13.275 -36.812 1.00 93.56 94 LYS A C 1
ATOM 751 O O . LYS A 1 94 ? 19.099 14.302 -37.310 1.00 93.56 94 LYS A O 1
ATOM 756 N N . ILE A 1 95 ? 20.683 13.241 -36.117 1.00 93.44 95 ILE A N 1
ATOM 757 C CA . ILE A 1 95 ? 21.474 14.429 -35.793 1.00 93.44 95 ILE A CA 1
ATOM 758 C C . ILE A 1 95 ? 22.729 14.441 -36.671 1.00 93.44 95 ILE A C 1
ATOM 760 O O . ILE A 1 95 ? 23.510 13.486 -36.673 1.00 93.44 95 ILE A O 1
ATOM 764 N N . GLY A 1 96 ? 22.917 15.515 -37.444 1.00 93.50 96 GLY A N 1
ATOM 765 C CA . GLY A 1 96 ? 24.094 15.689 -38.299 1.00 93.50 96 GLY A CA 1
ATOM 766 C C . GLY A 1 96 ? 25.387 15.650 -37.479 1.00 93.50 96 GLY A C 1
ATOM 767 O O . GLY A 1 96 ? 25.489 16.325 -36.462 1.00 93.50 96 GLY A O 1
ATOM 768 N N . GLY A 1 97 ? 26.356 14.830 -37.894 1.00 93.69 97 GLY A N 1
ATOM 769 C CA . GLY A 1 97 ? 27.620 14.628 -37.171 1.00 93.69 97 GLY A CA 1
ATOM 770 C C . GLY A 1 97 ? 27.579 13.610 -36.020 1.00 93.69 97 GLY A C 1
ATOM 771 O O . GLY A 1 97 ? 28.643 13.217 -35.557 1.00 93.69 97 GLY A O 1
ATOM 772 N N . ILE A 1 98 ? 26.397 13.137 -35.593 1.00 92.69 98 ILE A N 1
ATOM 773 C CA . ILE A 1 98 ? 26.241 12.113 -34.535 1.00 92.69 98 ILE A CA 1
ATOM 774 C C . ILE A 1 98 ? 25.657 10.812 -35.102 1.00 92.69 98 ILE A C 1
ATOM 776 O O . ILE A 1 98 ? 26.151 9.727 -34.810 1.00 92.69 98 ILE A O 1
ATOM 780 N N . GLY A 1 99 ? 24.617 10.913 -35.936 1.00 94.31 99 GLY A N 1
ATOM 781 C CA . GLY A 1 99 ? 23.895 9.769 -36.493 1.00 94.31 99 GLY A CA 1
ATOM 782 C C . GLY A 1 99 ? 22.470 9.635 -35.950 1.00 94.31 99 GLY A C 1
ATOM 783 O O . GLY A 1 99 ? 21.806 10.630 -35.653 1.00 94.31 99 GLY A O 1
ATOM 784 N N . THR A 1 100 ? 21.974 8.400 -35.885 1.00 94.31 100 THR A N 1
ATOM 785 C CA . THR A 1 100 ? 20.631 8.081 -35.381 1.00 94.31 100 THR A CA 1
ATOM 786 C C . THR A 1 100 ? 20.644 8.008 -33.858 1.00 94.31 100 THR A C 1
ATOM 788 O O . THR A 1 100 ? 21.423 7.253 -33.284 1.00 94.31 100 THR A O 1
ATOM 791 N N . VAL A 1 101 ? 19.752 8.752 -33.209 1.00 94.75 101 VAL A N 1
ATOM 792 C CA . VAL A 1 101 ? 19.642 8.840 -31.751 1.00 94.75 101 VAL A CA 1
ATOM 793 C C . VAL A 1 101 ? 18.234 8.4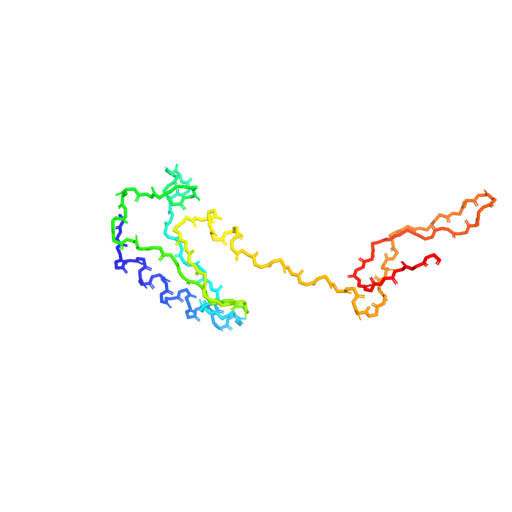08 -31.326 1.00 94.75 101 VAL A C 1
ATOM 795 O O . VAL A 1 101 ? 17.300 9.209 -31.420 1.00 94.75 101 VAL A O 1
ATOM 798 N N . PRO A 1 102 ? 18.047 7.143 -30.902 1.00 94.19 102 PRO A N 1
ATOM 799 C CA . PRO A 1 102 ? 16.801 6.690 -30.296 1.00 94.19 102 PRO A CA 1
ATOM 800 C C . PRO A 1 102 ? 16.673 7.207 -28.855 1.00 94.19 102 PRO A C 1
ATOM 802 O O . PRO A 1 102 ? 17.635 7.171 -28.087 1.00 94.19 102 PRO A O 1
ATOM 805 N N . VAL A 1 103 ? 15.476 7.651 -28.473 1.00 94.94 103 VAL A N 1
ATOM 806 C CA . VAL A 1 103 ? 15.149 8.137 -27.125 1.00 94.94 103 VAL A CA 1
ATOM 807 C C . VAL A 1 103 ? 14.017 7.296 -26.552 1.00 94.94 103 VAL A C 1
ATOM 809 O O . VAL A 1 103 ? 13.044 6.990 -27.237 1.00 94.94 103 VAL A O 1
ATOM 812 N N . GLY A 1 104 ? 14.134 6.907 -25.285 1.00 94.88 104 GLY A N 1
ATOM 813 C CA . GLY A 1 104 ? 13.117 6.120 -24.602 1.00 94.88 104 GLY A CA 1
ATOM 814 C C . GLY A 1 104 ? 13.413 5.942 -23.119 1.00 94.88 104 GLY A C 1
ATOM 815 O O . GLY A 1 104 ? 14.503 6.265 -22.640 1.00 94.88 104 GLY A O 1
ATOM 816 N N . ARG A 1 105 ? 12.429 5.424 -22.380 1.00 94.31 105 ARG A N 1
ATOM 817 C CA . ARG A 1 105 ? 12.574 5.096 -20.957 1.00 94.31 105 ARG A CA 1
ATOM 818 C C . ARG A 1 105 ? 13.094 3.669 -20.816 1.00 94.31 105 ARG A C 1
ATOM 820 O O . ARG A 1 105 ? 12.608 2.759 -21.478 1.00 94.31 105 ARG A O 1
ATOM 827 N N . VAL A 1 106 ? 14.061 3.464 -19.928 1.00 93.88 106 VAL A N 1
ATOM 828 C CA . VAL A 1 106 ? 14.466 2.115 -19.517 1.00 93.88 106 VAL A CA 1
ATOM 829 C C . VAL A 1 106 ? 13.409 1.568 -18.560 1.00 93.88 106 VAL A C 1
ATOM 831 O O . VAL A 1 106 ? 13.270 2.065 -17.444 1.00 93.88 106 VAL A O 1
ATOM 834 N N . GLU A 1 107 ? 12.665 0.558 -19.001 1.00 93.69 107 GLU A N 1
ATOM 835 C CA . GLU A 1 107 ? 11.638 -0.112 -18.190 1.00 93.69 107 GLU A CA 1
ATOM 836 C C . GLU A 1 107 ? 12.248 -1.209 -17.307 1.00 93.69 107 GLU A C 1
ATOM 838 O O . GLU A 1 107 ? 11.867 -1.384 -16.149 1.00 93.69 107 GLU A O 1
ATOM 843 N N . THR A 1 108 ? 13.230 -1.947 -17.833 1.00 94.94 108 THR A N 1
ATOM 844 C CA . THR A 1 108 ? 13.979 -2.978 -17.099 1.00 94.94 108 THR A CA 1
ATOM 845 C C . THR A 1 108 ? 15.429 -3.037 -17.563 1.00 94.94 108 THR A C 1
ATOM 847 O O . THR A 1 108 ? 15.727 -2.660 -18.696 1.00 94.94 108 THR A O 1
ATOM 850 N N . GLY A 1 109 ? 16.318 -3.564 -16.719 1.00 94.12 109 GLY A N 1
ATOM 851 C CA . GLY A 1 109 ? 17.739 -3.726 -17.020 1.00 94.12 109 GLY A CA 1
ATOM 852 C C . GLY A 1 109 ? 18.544 -2.432 -16.956 1.00 94.12 109 GLY A C 1
ATOM 853 O O . GLY A 1 109 ? 18.090 -1.416 -16.432 1.00 94.12 109 GLY A O 1
ATOM 854 N N . ILE A 1 110 ? 19.772 -2.484 -17.472 1.00 94.06 110 ILE A N 1
ATOM 855 C CA . ILE A 1 110 ? 20.723 -1.368 -17.461 1.00 94.06 110 ILE A CA 1
ATOM 856 C C . ILE A 1 110 ? 21.258 -1.172 -18.880 1.00 94.06 110 ILE A C 1
ATOM 858 O O . ILE A 1 110 ? 21.696 -2.131 -19.514 1.00 94.06 110 ILE A O 1
ATOM 862 N N . ILE A 1 111 ? 21.250 0.072 -19.359 1.00 92.56 111 ILE A N 1
ATOM 863 C CA . ILE A 1 111 ? 22.027 0.496 -20.527 1.00 92.56 111 ILE A CA 1
ATOM 864 C C . ILE A 1 111 ? 23.363 1.060 -20.032 1.00 92.56 111 ILE A C 1
ATOM 866 O O . ILE A 1 111 ? 23.393 1.819 -19.063 1.00 92.56 111 ILE A O 1
ATOM 870 N N . LYS A 1 112 ? 24.469 0.648 -20.649 1.00 88.88 112 LYS A N 1
ATOM 871 C CA . LYS A 1 112 ? 25.819 1.126 -20.325 1.00 88.88 112 LYS A CA 1
ATOM 872 C C . LYS A 1 112 ? 26.417 1.804 -21.555 1.00 88.88 112 LYS A C 1
ATOM 874 O O . LYS A 1 112 ? 26.060 1.435 -22.672 1.00 88.88 112 LYS A O 1
ATOM 879 N N . ALA A 1 113 ? 27.270 2.795 -21.308 1.00 71.50 113 ALA A N 1
ATOM 880 C CA . ALA A 1 113 ? 28.127 3.405 -22.320 1.00 71.50 113 ALA A CA 1
ATOM 881 C C . ALA A 1 113 ? 29.321 2.497 -22.638 1.00 71.50 113 ALA A C 1
ATOM 883 O O . ALA A 1 113 ? 29.736 1.747 -21.720 1.00 71.50 113 ALA A O 1
#

Nearest PDB structures (foldseek):
  2b7c-assembly1_A  TM=9.160E-01  e=1.273E-14  Saccharomyces cerevisiae
  8g5z-assembly1_EF  TM=7.462E-01  e=5.482E-14  Homo sapiens
  4c0s-assembly1_A  TM=7.266E-01  e=5.841E-14  Oryctolagus cuniculus
  4c0s-assembly1_B  TM=7.362E-01  e=9.110E-14  Oryctolagus cuniculus
  6ra9-assembly1_A  TM=7.424E-01  e=1.333E-13  Oryctolagus cuniculus

Sequence (113 aa):
WSEDRFNEIIKETSTFIKKVGYNPKAVAFVPISGWHGDNMLEESANMPWYKGWTKEIKSGVVKGKTLLDAIDAIEPPARPSDKPLRLPLQDVYKIGGIGTVPVGRVETGIIKA

Radius of gyration: 22.53 Å; Cα contacts (8 Å, |Δi|>4): 142; chains: 1; bounding box: 47×29×60 Å

Mean predicted aligned error: 5.51 Å

Foldseek 3Di:
DDPVVLVVCLVVVCVVVVVVPDHSQQDWRADADPVVGDLAPDHDPVCPVQPFTWHQDPVGIDTDHHPVSRVVPDDDDDAQQVDDWDWDFPDWDQDPPPGIDTDGDTRHHDDDD